Protein AF-A0A443S5H2-F1 (afdb_monomer_lite)

Radius of gyration: 15.28 Å; chains: 1; bounding box: 41×26×32 Å

Foldseek 3Di:
DDQPDPPDDFQDFDWDDDPNDTDRQWTQHADDSPDPPGDGDTDGCVVCPVVVCVVPVVDDDDDD

pLDDT: mean 86.87, std 13.71, range [41.5, 98.19]

InterPro domains:
  IPR009003 Peptidase S1, PA clan [SSF50494] (10-56)

Secondary structure (DSSP, 8-state):
------SSPTT-EEEEEETTEEEEEEEEEE--SS-TTSPPEEEEGGGGHHHHHHH-TT------

Organism: NCBI:txid299467

Sequence (64 aa):
MKVPQDPLPSGAILMANNNGKFSAIGLKSFASKKNKTIPVVFTKVDNYITWIKENTVDGQYCDN

Structure (mmCIF, N/CA/C/O backbone):
data_AF-A0A443S5H2-F1
#
_entry.id   AF-A0A443S5H2-F1
#
loop_
_atom_site.group_PDB
_atom_site.id
_atom_site.type_symbol
_atom_site.label_atom_id
_atom_site.label_alt_id
_atom_si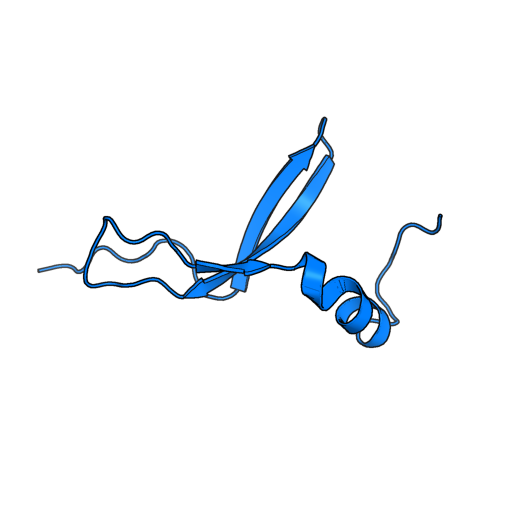te.label_comp_id
_atom_site.label_asym_id
_atom_site.label_entity_id
_atom_site.label_seq_id
_atom_site.pdbx_PDB_ins_code
_atom_site.Cartn_x
_atom_site.Cartn_y
_atom_site.Cartn_z
_atom_site.occupancy
_atom_site.B_iso_or_equiv
_atom_site.auth_seq_id
_atom_site.auth_comp_id
_atom_site.auth_asym_id
_atom_site.auth_atom_id
_atom_site.pdbx_PDB_model_num
ATOM 1 N N . MET A 1 1 ? 25.161 -13.645 -15.465 1.00 41.50 1 MET A N 1
ATOM 2 C CA . MET A 1 1 ? 24.764 -12.249 -15.170 1.00 41.50 1 MET A CA 1
ATOM 3 C C . MET A 1 1 ? 23.663 -12.291 -14.114 1.00 41.50 1 MET A C 1
ATOM 5 O O . MET A 1 1 ? 22.620 -12.874 -14.381 1.00 41.50 1 MET A O 1
ATOM 9 N N . LYS A 1 2 ? 23.903 -11.806 -12.889 1.00 44.53 2 LYS A N 1
ATOM 10 C CA . LYS A 1 2 ? 22.890 -11.819 -11.819 1.00 44.53 2 LYS A CA 1
ATOM 11 C C . LYS A 1 2 ? 21.935 -10.653 -12.092 1.00 44.53 2 LYS A C 1
ATOM 13 O O . LYS A 1 2 ? 22.365 -9.504 -12.048 1.00 44.53 2 LYS A O 1
ATOM 18 N N . VAL A 1 3 ? 20.685 -10.941 -12.457 1.00 56.28 3 VAL A N 1
ATOM 19 C CA . VAL A 1 3 ? 19.651 -9.901 -12.584 1.00 56.28 3 VAL A CA 1
ATOM 20 C C . VAL A 1 3 ? 19.580 -9.181 -11.234 1.00 56.28 3 VAL A C 1
ATOM 22 O O . VAL A 1 3 ? 19.495 -9.881 -10.220 1.00 56.28 3 VAL A O 1
ATOM 25 N N . PRO A 1 4 ? 19.658 -7.836 -11.178 1.00 55.09 4 PRO A N 1
ATOM 26 C CA . PRO A 1 4 ? 19.427 -7.107 -9.939 1.00 55.09 4 PRO A CA 1
ATOM 27 C C . PRO A 1 4 ? 18.068 -7.544 -9.404 1.00 55.09 4 PRO A C 1
ATOM 29 O O . PRO A 1 4 ? 17.049 -7.345 -10.068 1.00 55.09 4 PRO A O 1
ATOM 32 N N . GLN A 1 5 ? 18.064 -8.246 -8.274 1.00 57.66 5 GLN A N 1
ATOM 33 C CA . GLN A 1 5 ? 16.808 -8.646 -7.671 1.00 57.66 5 GLN A CA 1
ATOM 34 C C . GLN A 1 5 ? 16.152 -7.388 -7.122 1.00 57.66 5 GLN A C 1
ATOM 36 O O . GLN A 1 5 ? 16.781 -6.617 -6.401 1.00 57.66 5 GLN A O 1
ATOM 41 N N . ASP A 1 6 ? 14.909 -7.169 -7.536 1.00 67.94 6 ASP A N 1
ATOM 42 C CA . ASP A 1 6 ? 14.043 -6.171 -6.933 1.00 67.94 6 ASP A CA 1
ATOM 43 C C . ASP A 1 6 ? 13.912 -6.515 -5.440 1.00 67.94 6 ASP A C 1
ATOM 45 O O . ASP A 1 6 ? 13.455 -7.619 -5.126 1.00 67.94 6 ASP A O 1
ATOM 49 N N . PRO A 1 7 ? 14.382 -5.646 -4.528 1.00 74.44 7 PRO A N 1
ATOM 50 C CA . PRO A 1 7 ? 14.525 -5.993 -3.119 1.00 74.44 7 PRO A CA 1
ATOM 51 C C . PRO A 1 7 ? 13.179 -6.164 -2.407 1.00 74.44 7 PRO A C 1
ATOM 53 O O . PRO A 1 7 ? 13.143 -6.708 -1.307 1.00 74.44 7 PRO A O 1
ATOM 56 N N . LEU A 1 8 ? 12.077 -5.705 -3.007 1.00 84.12 8 LEU A N 1
ATOM 57 C CA . LEU A 1 8 ? 10.759 -5.751 -2.390 1.00 84.12 8 LEU A CA 1
ATOM 58 C C . LEU A 1 8 ? 9.914 -6.879 -2.999 1.00 84.12 8 LEU A C 1
ATOM 60 O O . LEU A 1 8 ? 9.800 -6.957 -4.223 1.00 84.12 8 LEU A O 1
ATOM 64 N N . PRO A 1 9 ? 9.268 -7.743 -2.202 1.00 90.06 9 PRO A N 1
ATOM 65 C CA . PRO A 1 9 ? 8.277 -8.685 -2.720 1.00 90.06 9 PRO A CA 1
ATOM 66 C C . PRO A 1 9 ? 6.987 -7.962 -3.148 1.00 90.06 9 PRO A C 1
ATOM 68 O O . PRO A 1 9 ? 6.723 -6.831 -2.737 1.00 90.06 9 PRO A O 1
ATOM 71 N N . SER A 1 10 ? 6.163 -8.606 -3.981 1.00 92.94 10 SER A N 1
ATOM 72 C CA . SER A 1 10 ? 4.795 -8.126 -4.238 1.00 92.94 10 SER A CA 1
ATOM 73 C C . SER A 1 10 ? 4.015 -8.028 -2.926 1.00 92.94 10 SER A C 1
ATOM 75 O O . SER A 1 10 ? 4.167 -8.875 -2.050 1.00 92.94 10 SER A O 1
ATOM 77 N N . GLY A 1 11 ? 3.213 -6.974 -2.781 1.00 94.44 11 GLY A N 1
ATOM 78 C CA . GLY A 1 11 ? 2.504 -6.663 -1.538 1.00 94.44 11 GLY A CA 1
ATOM 79 C C . GLY A 1 11 ? 3.330 -5.903 -0.493 1.00 94.44 11 GLY A C 1
ATOM 80 O O . GLY A 1 11 ? 2.772 -5.515 0.527 1.00 94.44 11 GLY A O 1
ATOM 81 N N . ALA A 1 12 ? 4.621 -5.629 -0.730 1.00 95.81 12 ALA A N 1
ATOM 82 C CA . ALA A 1 12 ? 5.407 -4.775 0.165 1.00 95.81 12 ALA A CA 1
ATOM 83 C C . ALA A 1 12 ? 4.773 -3.381 0.317 1.00 95.81 12 ALA A C 1
ATOM 85 O O . ALA A 1 12 ? 4.316 -2.789 -0.663 1.00 95.81 12 ALA A O 1
ATOM 86 N N . ILE A 1 13 ? 4.766 -2.854 1.542 1.00 96.56 13 ILE A N 1
ATOM 87 C CA . ILE A 1 13 ? 4.063 -1.613 1.876 1.00 96.56 13 ILE A CA 1
ATOM 88 C C . ILE A 1 13 ? 4.954 -0.403 1.588 1.00 96.56 13 ILE A C 1
ATOM 90 O O . ILE A 1 13 ? 6.091 -0.323 2.051 1.00 96.56 13 ILE A O 1
ATOM 94 N N . LEU A 1 14 ? 4.402 0.573 0.871 1.00 96.50 14 LEU A N 1
ATOM 95 C CA . LEU A 1 14 ? 4.922 1.932 0.806 1.00 96.50 14 LEU A CA 1
ATOM 96 C C . LEU A 1 14 ? 4.263 2.757 1.914 1.00 96.50 14 LEU A C 1
ATOM 98 O O . LEU A 1 14 ? 3.056 3.008 1.871 1.00 96.50 14 LEU A O 1
ATOM 102 N N . MET A 1 15 ? 5.053 3.169 2.905 1.00 96.44 15 MET A N 1
ATOM 103 C CA . MET A 1 15 ? 4.582 3.989 4.021 1.00 96.44 15 MET A CA 1
ATOM 104 C C . MET A 1 15 ? 4.887 5.469 3.783 1.00 96.44 15 MET A C 1
ATOM 106 O O . MET A 1 15 ? 6.015 5.824 3.444 1.00 96.44 15 MET A O 1
ATOM 110 N N . ALA A 1 16 ? 3.902 6.334 4.014 1.00 96.06 16 ALA A N 1
ATOM 111 C CA . ALA A 1 16 ? 4.099 7.774 4.116 1.00 96.06 16 ALA A CA 1
ATOM 112 C C . ALA A 1 16 ? 4.157 8.181 5.587 1.00 96.06 16 ALA A C 1
ATOM 114 O O . ALA A 1 16 ? 3.323 7.748 6.378 1.00 96.06 16 ALA A O 1
ATOM 115 N N . ASN A 1 17 ? 5.123 9.026 5.941 1.00 96.12 17 ASN A N 1
ATOM 116 C CA . ASN A 1 17 ? 5.197 9.649 7.256 1.00 96.12 17 ASN A CA 1
ATOM 117 C C . ASN A 1 17 ? 4.571 11.045 7.183 1.00 96.12 17 ASN A C 1
ATOM 119 O O . ASN A 1 17 ? 5.055 11.898 6.441 1.00 96.12 17 ASN A O 1
ATOM 123 N N . ASN A 1 18 ? 3.527 11.276 7.970 1.00 94.75 18 ASN A N 1
ATOM 124 C CA . ASN A 1 18 ? 2.950 12.591 8.193 1.00 94.75 18 ASN A CA 1
ATOM 125 C C . ASN A 1 18 ? 3.048 12.932 9.685 1.00 94.75 18 ASN A C 1
ATOM 127 O O . ASN A 1 18 ? 2.264 12.436 10.495 1.00 94.75 18 ASN A O 1
ATOM 131 N N . ASN A 1 19 ? 4.033 13.758 10.053 1.00 94.81 19 ASN A N 1
ATOM 132 C CA . ASN A 1 19 ? 4.266 14.217 11.429 1.00 94.81 19 ASN A CA 1
ATOM 133 C C . ASN A 1 19 ? 4.368 13.080 12.467 1.00 94.81 19 ASN A C 1
ATOM 135 O O . ASN A 1 19 ? 3.783 13.149 13.545 1.00 94.81 19 ASN A O 1
ATOM 139 N N . GLY A 1 20 ? 5.091 12.009 12.134 1.00 94.06 20 GLY A N 1
ATOM 140 C CA . GLY A 1 20 ? 5.294 10.850 13.007 1.00 94.06 20 GLY A CA 1
ATOM 141 C C . GLY A 1 20 ? 4.194 9.792 12.914 1.00 94.06 20 GLY A C 1
ATOM 142 O O . GLY A 1 20 ? 4.337 8.719 13.497 1.00 94.06 20 GLY A O 1
ATOM 143 N N . LYS A 1 21 ? 3.119 10.049 12.159 1.00 92.25 21 LYS A N 1
ATOM 144 C CA . LYS A 1 21 ? 2.094 9.051 11.838 1.00 92.25 21 LYS A CA 1
ATOM 145 C C . LYS A 1 21 ? 2.422 8.395 10.502 1.00 92.25 21 LYS A C 1
ATOM 147 O O . LYS A 1 21 ? 2.516 9.076 9.482 1.00 92.25 21 LYS A O 1
ATOM 152 N N . PHE A 1 22 ? 2.586 7.076 10.513 1.00 93.94 22 PHE A N 1
ATOM 153 C CA . PHE A 1 22 ? 2.847 6.295 9.308 1.00 93.94 22 PHE A CA 1
ATOM 154 C C . PHE A 1 22 ? 1.544 5.738 8.733 1.00 93.94 22 PHE A C 1
ATOM 156 O O . PHE A 1 22 ? 0.796 5.066 9.439 1.00 93.94 22 PHE A O 1
ATOM 163 N N . SER A 1 23 ? 1.308 5.979 7.445 1.00 94.12 23 SER A N 1
ATOM 164 C CA . SER A 1 23 ? 0.155 5.457 6.706 1.00 94.12 23 SER A CA 1
ATOM 165 C C . SER A 1 23 ? 0.611 4.590 5.539 1.00 94.12 23 SER A C 1
ATOM 167 O O . SER A 1 23 ? 1.519 4.971 4.798 1.00 94.12 23 SER A O 1
ATOM 169 N N . ALA A 1 24 ? -0.036 3.441 5.339 1.00 95.50 24 ALA A N 1
ATOM 170 C CA . ALA A 1 24 ? 0.176 2.597 4.167 1.00 95.50 24 ALA A CA 1
ATOM 171 C C . ALA A 1 24 ? -0.493 3.232 2.937 1.00 95.50 24 ALA A C 1
ATOM 173 O O . ALA A 1 24 ? -1.702 3.124 2.760 1.00 95.50 24 ALA A O 1
ATOM 174 N N . ILE A 1 25 ? 0.291 3.901 2.090 1.00 97.12 25 ILE A N 1
ATOM 175 C CA . ILE A 1 25 ? -0.216 4.612 0.901 1.00 97.12 25 ILE A CA 1
ATOM 176 C C . ILE A 1 25 ? -0.125 3.777 -0.381 1.00 97.12 25 ILE A C 1
ATOM 178 O O . ILE A 1 25 ? -0.760 4.093 -1.389 1.00 97.12 25 ILE A O 1
ATOM 182 N N . GLY A 1 26 ? 0.665 2.703 -0.362 1.00 97.75 26 GLY A N 1
ATOM 183 C CA . GLY A 1 26 ? 0.865 1.859 -1.529 1.00 97.75 26 GLY A CA 1
ATOM 184 C C . GLY A 1 26 ? 1.187 0.415 -1.183 1.00 97.75 26 GLY A C 1
ATOM 185 O O . GLY A 1 26 ? 1.822 0.135 -0.170 1.00 97.75 26 GLY A O 1
ATOM 186 N N . LEU A 1 27 ? 0.797 -0.496 -2.070 1.00 97.69 27 LEU A N 1
ATOM 187 C CA . LEU A 1 27 ? 1.250 -1.887 -2.066 1.00 97.69 27 LEU A CA 1
ATOM 188 C C . LEU A 1 27 ? 2.035 -2.145 -3.342 1.00 97.69 27 LEU A C 1
ATOM 190 O O . LEU A 1 27 ? 1.556 -1.829 -4.432 1.00 97.69 27 LEU A O 1
ATOM 194 N N . LYS A 1 28 ? 3.239 -2.705 -3.235 1.00 95.62 28 LYS A N 1
ATOM 195 C CA . LYS A 1 28 ? 4.071 -2.991 -4.402 1.00 95.62 28 LYS A CA 1
ATOM 196 C C . LYS A 1 28 ? 3.328 -3.953 -5.326 1.00 95.62 28 LYS A C 1
ATOM 198 O O . LYS A 1 28 ? 3.073 -5.098 -4.954 1.00 95.62 28 LYS A O 1
ATOM 203 N N . SER A 1 29 ? 3.006 -3.488 -6.527 1.00 95.25 29 SER A N 1
ATOM 204 C CA . SER A 1 29 ? 2.258 -4.261 -7.514 1.00 95.25 29 SER A CA 1
ATOM 205 C C . SER A 1 29 ? 3.231 -5.007 -8.422 1.00 95.25 29 SER A C 1
ATOM 207 O O . SER A 1 29 ? 3.378 -6.228 -8.331 1.00 95.25 29 SER A O 1
ATOM 209 N N . PHE A 1 30 ? 3.993 -4.264 -9.226 1.00 91.94 30 PHE A N 1
ATOM 210 C CA . PHE A 1 30 ? 4.970 -4.829 -10.147 1.00 91.94 30 PHE A CA 1
ATOM 211 C C . PHE A 1 30 ? 6.137 -3.872 -10.401 1.00 91.94 30 PHE A C 1
ATOM 213 O O . PHE A 1 30 ? 6.082 -2.678 -10.112 1.00 91.94 30 PHE A O 1
ATOM 220 N N . ALA A 1 31 ? 7.208 -4.418 -10.969 1.00 89.75 31 ALA A N 1
ATOM 221 C CA . ALA A 1 31 ? 8.358 -3.660 -11.434 1.00 89.75 31 ALA A CA 1
ATOM 222 C C . ALA A 1 31 ? 8.883 -4.264 -12.737 1.00 89.75 31 ALA A C 1
ATOM 224 O O . ALA A 1 31 ? 8.842 -5.483 -12.939 1.00 89.75 31 ALA A O 1
ATOM 225 N N . SER A 1 32 ? 9.409 -3.417 -13.619 1.00 84.75 32 SER A N 1
ATOM 226 C CA . SER A 1 32 ? 10.098 -3.890 -14.817 1.00 84.75 32 SER A CA 1
ATOM 227 C C . SER A 1 32 ? 11.513 -4.338 -14.466 1.00 84.75 32 SER A C 1
ATOM 229 O O . SER A 1 32 ? 12.328 -3.552 -13.996 1.00 84.75 32 SER A O 1
ATOM 231 N N . LYS A 1 33 ? 11.845 -5.599 -14.764 1.00 76.94 33 LYS A N 1
ATOM 232 C CA . LYS A 1 33 ? 13.209 -6.133 -14.583 1.00 76.94 33 LYS A CA 1
ATOM 233 C C . LYS A 1 33 ? 14.174 -5.729 -15.704 1.00 76.94 33 LYS A C 1
ATOM 235 O O . LYS A 1 33 ? 15.369 -5.990 -15.602 1.00 76.94 33 LYS A O 1
ATOM 240 N N . LYS A 1 34 ? 13.660 -5.147 -16.795 1.00 78.06 34 LYS A N 1
ATOM 241 C CA . LYS A 1 34 ? 14.442 -4.850 -18.007 1.00 78.06 34 LYS A CA 1
ATOM 242 C C . LYS A 1 34 ? 15.092 -3.471 -17.985 1.00 78.06 34 LYS A C 1
ATOM 244 O O . LYS A 1 34 ? 16.093 -3.281 -18.664 1.00 78.06 34 LYS A O 1
ATOM 249 N N . ASN A 1 35 ? 14.540 -2.518 -17.235 1.00 74.50 35 ASN A N 1
ATOM 250 C CA . ASN A 1 35 ? 15.026 -1.144 -17.241 1.00 74.50 35 ASN A CA 1
ATOM 251 C C . ASN A 1 35 ? 14.985 -0.530 -15.836 1.00 74.50 35 ASN A C 1
ATOM 253 O O . ASN A 1 35 ? 13.915 -0.402 -15.249 1.00 74.50 35 ASN A O 1
ATOM 257 N N .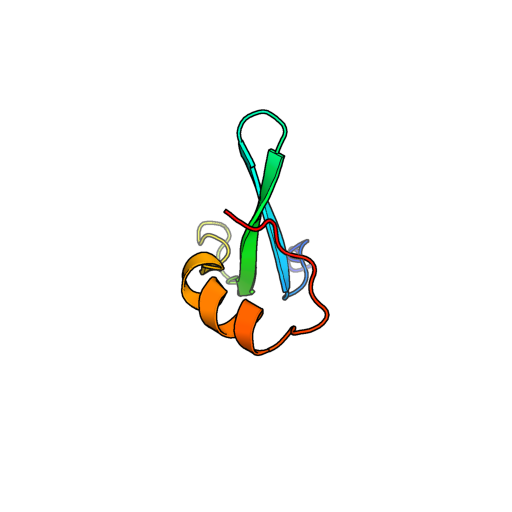 LYS A 1 36 ? 16.155 -0.114 -15.333 1.00 73.94 36 LYS A N 1
ATOM 258 C CA . LYS A 1 36 ? 16.317 0.534 -14.022 1.00 73.94 36 LYS A CA 1
ATOM 259 C C . LYS A 1 36 ? 15.758 1.961 -13.962 1.00 73.94 36 LYS A C 1
ATOM 261 O O . LYS A 1 36 ? 15.630 2.493 -12.869 1.00 73.94 36 LYS A O 1
ATOM 266 N N . THR A 1 37 ? 15.452 2.587 -15.100 1.00 84.94 37 THR A N 1
ATOM 267 C CA . THR A 1 37 ? 14.875 3.941 -15.140 1.00 84.94 37 THR A CA 1
ATOM 268 C C . THR A 1 37 ? 13.352 3.938 -15.037 1.00 84.94 37 THR A C 1
ATOM 270 O O . THR A 1 37 ? 12.756 5.002 -14.895 1.00 84.94 37 THR A O 1
ATOM 273 N N . ILE A 1 38 ? 12.710 2.767 -15.138 1.00 86.44 38 ILE A N 1
ATOM 274 C CA . ILE A 1 38 ? 11.263 2.645 -14.961 1.00 86.44 38 ILE A CA 1
ATOM 275 C C . ILE A 1 38 ? 10.981 2.521 -13.460 1.00 86.44 38 ILE A C 1
ATOM 277 O O . ILE A 1 38 ? 11.543 1.630 -12.818 1.00 86.44 38 ILE A O 1
ATOM 281 N N . PRO A 1 39 ? 10.120 3.381 -12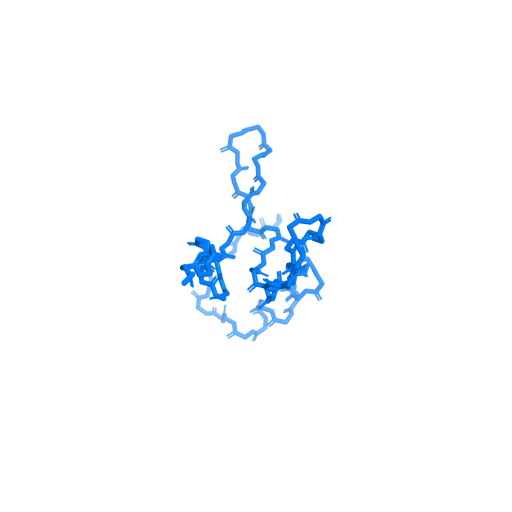.892 1.00 89.31 39 PRO A N 1
ATOM 282 C CA . PRO A 1 39 ? 9.788 3.313 -11.478 1.00 89.31 39 PRO A CA 1
ATOM 283 C C . PRO A 1 39 ? 9.040 2.018 -11.135 1.00 89.31 39 PRO A C 1
ATOM 285 O O . PRO A 1 39 ? 8.360 1.415 -11.969 1.00 89.31 39 PRO A O 1
ATOM 288 N N . VAL A 1 40 ? 9.144 1.609 -9.872 1.00 91.31 40 VAL A N 1
ATOM 289 C CA . VAL A 1 40 ? 8.309 0.541 -9.311 1.00 91.31 40 VAL A CA 1
ATOM 290 C C . VAL A 1 40 ? 6.868 1.038 -9.226 1.00 91.31 40 VAL A C 1
ATOM 292 O O . VAL A 1 40 ? 6.620 2.171 -8.812 1.00 91.31 40 VAL A O 1
ATOM 295 N N . VAL A 1 41 ? 5.915 0.190 -9.610 1.00 94.06 41 VAL A N 1
ATOM 296 C CA . VAL A 1 41 ? 4.492 0.526 -9.607 1.00 94.06 41 VAL A CA 1
ATOM 297 C C . VAL A 1 41 ? 3.841 -0.008 -8.338 1.00 94.06 41 VAL A C 1
ATOM 299 O O . VAL A 1 41 ? 3.962 -1.190 -8.001 1.00 94.06 41 VAL A O 1
ATOM 302 N N . PHE A 1 42 ? 3.116 0.871 -7.654 1.00 97.00 42 PHE A N 1
ATOM 303 C CA . PHE A 1 42 ? 2.367 0.561 -6.444 1.00 97.00 42 PHE A CA 1
ATOM 304 C C . PHE A 1 42 ? 0.869 0.706 -6.707 1.00 97.00 42 PHE A C 1
ATOM 306 O O . PHE A 1 42 ? 0.430 1.643 -7.374 1.00 97.00 42 PHE A O 1
ATOM 313 N N . THR A 1 43 ? 0.077 -0.206 -6.156 1.00 98.19 43 THR A N 1
ATOM 314 C CA . THR A 1 43 ? -1.370 -0.030 -6.033 1.00 98.19 43 THR A CA 1
ATOM 315 C C . THR A 1 43 ? -1.629 1.143 -5.097 1.00 98.19 43 THR A C 1
ATOM 317 O O . THR A 1 43 ? -1.132 1.130 -3.973 1.00 98.19 43 THR A O 1
ATOM 320 N N . LYS A 1 44 ? -2.407 2.138 -5.534 1.00 97.75 44 LYS A N 1
ATOM 321 C CA . LYS A 1 44 ? -2.811 3.278 -4.700 1.00 97.75 44 LYS A CA 1
ATOM 322 C C . LYS A 1 44 ? -3.868 2.830 -3.686 1.00 97.75 44 LYS A C 1
ATOM 324 O O 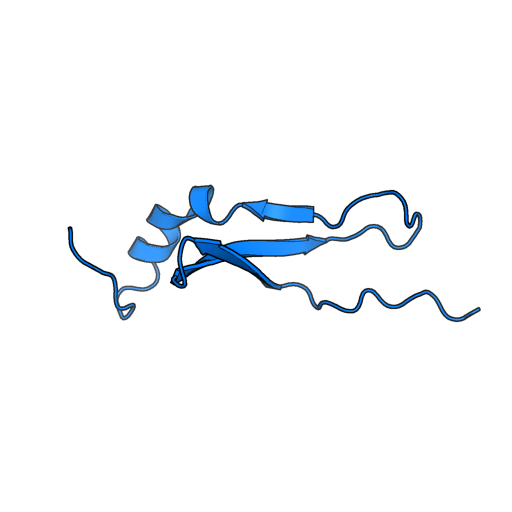. LYS A 1 44 ? -5.015 2.614 -4.072 1.00 97.75 44 LYS A O 1
ATOM 329 N N . VAL A 1 45 ? -3.475 2.682 -2.419 1.00 97.38 45 VAL A N 1
ATOM 330 C CA . VAL A 1 45 ? -4.328 2.119 -1.351 1.00 97.38 45 VAL A CA 1
ATOM 331 C C . VAL A 1 45 ? -5.585 2.958 -1.124 1.00 97.38 45 VAL A C 1
ATOM 333 O O . VAL A 1 45 ? -6.659 2.393 -0.936 1.00 97.38 45 VAL A O 1
ATOM 336 N N . ASP A 1 46 ? -5.484 4.282 -1.251 1.00 95.62 46 ASP A N 1
ATOM 337 C CA . ASP A 1 46 ? -6.602 5.218 -1.067 1.00 95.62 46 ASP A CA 1
ATOM 338 C C . ASP A 1 46 ? -7.840 4.866 -1.906 1.00 95.62 46 ASP A C 1
ATOM 340 O O . ASP A 1 46 ? -8.968 5.037 -1.451 1.00 95.62 46 ASP A O 1
ATOM 344 N N . ASN A 1 47 ? -7.643 4.322 -3.113 1.00 98.19 47 ASN A N 1
ATOM 345 C CA . ASN A 1 47 ? -8.743 3.945 -4.005 1.00 98.19 47 ASN A CA 1
ATOM 346 C C . ASN A 1 47 ? -9.552 2.737 -3.492 1.00 98.19 47 ASN A C 1
ATOM 348 O O . ASN A 1 47 ? -10.619 2.455 -4.029 1.00 98.19 47 ASN A O 1
ATOM 352 N N . TYR A 1 48 ? -9.049 2.016 -2.487 1.00 97.12 48 TYR A N 1
ATOM 353 C CA . TYR A 1 48 ? -9.623 0.771 -1.977 1.00 97.12 48 TYR A CA 1
ATOM 354 C 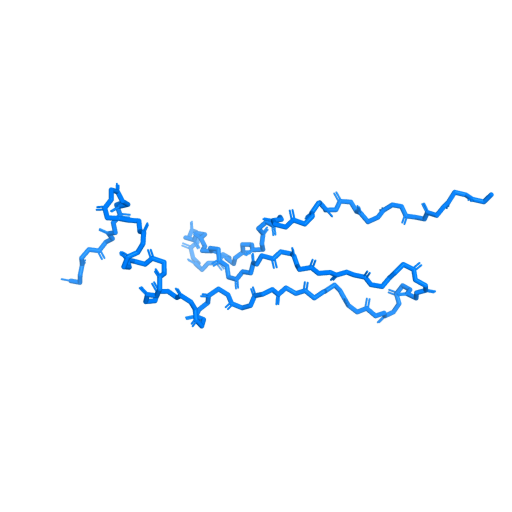C . TYR A 1 48 ? -10.032 0.854 -0.504 1.00 97.12 48 TYR A C 1
ATOM 356 O O . TYR A 1 48 ? -10.471 -0.151 0.043 1.00 97.12 48 TYR A O 1
ATOM 364 N N . ILE A 1 49 ? -9.926 2.015 0.154 1.00 93.88 49 ILE A N 1
ATOM 365 C CA . ILE A 1 49 ? -10.209 2.138 1.596 1.00 93.88 49 ILE A CA 1
ATOM 366 C C . ILE A 1 49 ? -11.624 1.669 1.947 1.00 93.88 49 ILE A C 1
ATOM 368 O O . ILE A 1 49 ? -11.788 0.946 2.926 1.00 93.88 49 ILE A O 1
ATOM 372 N N . THR A 1 50 ? -12.629 2.026 1.144 1.00 94.12 50 THR A N 1
ATOM 373 C CA . THR A 1 50 ? -14.011 1.559 1.345 1.00 94.12 50 THR A CA 1
ATOM 374 C C . THR A 1 50 ? -14.099 0.038 1.268 1.00 94.12 50 THR A C 1
ATOM 376 O O . THR A 1 50 ? -14.563 -0.590 2.212 1.00 94.12 50 THR A O 1
ATOM 379 N N . TRP A 1 51 ? -13.562 -0.556 0.197 1.00 96.06 51 TRP A N 1
ATOM 380 C CA . TRP A 1 51 ? -13.558 -2.009 0.016 1.00 96.06 51 TRP A CA 1
ATOM 381 C C . TRP A 1 51 ? -12.829 -2.728 1.157 1.00 96.06 51 TRP A C 1
ATOM 383 O O . TRP A 1 51 ? -13.320 -3.735 1.656 1.00 96.06 51 TRP A O 1
ATOM 393 N N . ILE A 1 52 ? -11.688 -2.196 1.609 1.00 94.62 52 ILE A N 1
ATOM 394 C CA . ILE A 1 52 ? -10.948 -2.750 2.748 1.00 94.62 52 ILE A CA 1
ATOM 395 C C . ILE A 1 52 ? -11.846 -2.750 3.990 1.00 94.62 52 ILE A C 1
ATOM 397 O O . ILE A 1 52 ? -12.033 -3.800 4.590 1.00 94.62 52 ILE A O 1
ATOM 401 N N . LYS A 1 53 ? -12.462 -1.612 4.336 1.00 92.12 53 LYS A N 1
ATOM 402 C CA . LYS A 1 53 ? -13.341 -1.497 5.513 1.00 92.12 53 LYS A CA 1
ATOM 403 C C . LYS A 1 53 ? -14.534 -2.453 5.473 1.00 92.12 53 LYS A C 1
ATOM 405 O O . LYS A 1 53 ? -14.888 -3.026 6.495 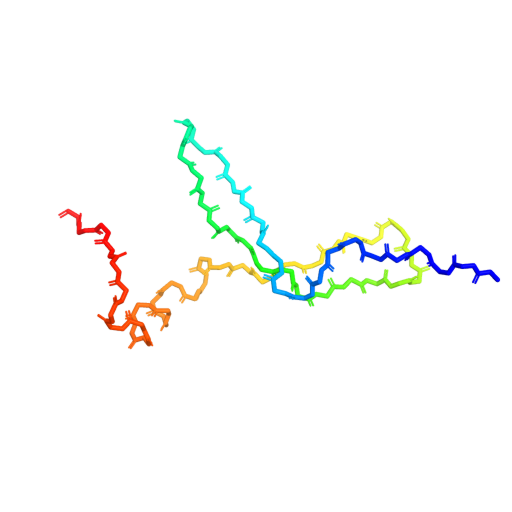1.00 92.12 53 LYS A O 1
ATOM 410 N N . GLU A 1 54 ? -15.124 -2.656 4.300 1.00 94.25 54 GLU A N 1
ATOM 411 C CA . GLU A 1 54 ? -16.246 -3.583 4.110 1.00 94.25 54 GLU A CA 1
ATOM 412 C C . GLU A 1 54 ? -15.837 -5.062 4.229 1.00 94.25 54 GLU A C 1
ATOM 414 O O . GLU A 1 54 ? -16.684 -5.904 4.521 1.00 94.25 54 GLU A O 1
ATOM 419 N N . ASN A 1 55 ? -14.557 -5.391 4.013 1.00 95.94 55 ASN A N 1
ATOM 420 C CA . ASN A 1 55 ? -14.057 -6.771 3.959 1.00 95.94 55 ASN A CA 1
ATOM 421 C C . ASN A 1 55 ? -13.144 -7.159 5.133 1.00 95.94 55 ASN A C 1
ATOM 423 O O . ASN A 1 55 ? -12.718 -8.309 5.215 1.00 95.94 55 ASN A O 1
ATOM 427 N N . THR A 1 56 ? -12.860 -6.242 6.056 1.00 93.88 56 THR A N 1
ATOM 428 C CA . THR A 1 56 ? -12.139 -6.527 7.306 1.00 93.88 56 THR A CA 1
ATOM 429 C C . THR A 1 56 ? -12.931 -5.970 8.483 1.00 93.88 56 THR A C 1
ATOM 431 O O . THR A 1 56 ? -12.557 -4.974 9.096 1.00 93.88 56 THR A O 1
ATOM 434 N N . VAL A 1 57 ? -14.072 -6.607 8.758 1.00 84.19 57 VAL A N 1
ATOM 435 C CA . VAL A 1 57 ? -15.036 -6.215 9.807 1.00 84.19 57 VAL A CA 1
ATOM 436 C C . VAL A 1 57 ? -14.424 -6.294 11.212 1.00 84.19 57 VAL A C 1
ATOM 438 O O . VAL A 1 57 ? -14.822 -5.566 12.114 1.00 84.19 57 VAL A O 1
ATOM 441 N N . ASP A 1 58 ? -13.436 -7.165 11.389 1.00 90.94 58 ASP A N 1
ATOM 442 C CA . ASP A 1 58 ? -12.610 -7.317 12.586 1.00 90.94 58 ASP A CA 1
ATOM 443 C C . ASP A 1 58 ? -11.441 -6.314 12.653 1.00 90.94 58 ASP A C 1
ATOM 445 O O . ASP A 1 58 ? -10.689 -6.291 13.629 1.00 90.94 58 ASP A O 1
ATOM 449 N N . GLY A 1 59 ? -11.281 -5.474 11.627 1.00 86.12 59 GLY A N 1
ATOM 450 C CA . GLY A 1 59 ? -10.294 -4.407 11.584 1.00 86.12 59 GLY A CA 1
ATOM 451 C C . GLY A 1 59 ? -10.620 -3.288 12.572 1.00 86.12 59 GLY A C 1
ATOM 452 O O . GLY A 1 59 ? -11.761 -2.850 12.699 1.00 86.12 59 GLY A O 1
ATOM 453 N N . GLN A 1 60 ? -9.594 -2.782 13.257 1.00 85.44 60 GLN A N 1
ATOM 454 C CA . GLN A 1 60 ? -9.738 -1.611 14.115 1.00 85.44 60 GLN A CA 1
ATOM 455 C C . GLN A 1 60 ? -9.514 -0.339 13.292 1.00 85.44 60 GLN A C 1
ATOM 457 O O . GLN A 1 60 ? -8.442 -0.137 12.714 1.00 85.44 60 GLN A O 1
ATOM 462 N N . TYR A 1 61 ? -10.515 0.534 13.261 1.00 83.50 61 TYR A N 1
ATOM 463 C CA . TYR A 1 61 ? -10.445 1.831 12.596 1.00 83.50 61 TYR A CA 1
ATOM 464 C C . TYR A 1 61 ? -10.596 2.943 13.622 1.00 83.50 61 TYR A C 1
ATOM 466 O O . TYR A 1 61 ? -11.292 2.785 14.621 1.00 83.50 61 TYR A O 1
ATOM 474 N N . CYS A 1 62 ? -9.945 4.077 13.378 1.00 72.69 62 CYS A N 1
ATOM 475 C CA . CYS A 1 62 ? -10.298 5.288 14.102 1.00 72.69 62 CYS A CA 1
ATOM 476 C C . CYS A 1 62 ? -11.674 5.743 13.608 1.00 72.69 62 CYS A C 1
ATOM 478 O O . CYS A 1 62 ? -11.836 5.977 12.405 1.00 72.69 62 CYS A O 1
ATOM 480 N N . ASP A 1 63 ? -12.632 5.866 14.521 1.00 69.81 63 ASP A N 1
ATOM 481 C CA . ASP A 1 63 ? -13.875 6.583 14.256 1.00 69.81 63 ASP A CA 1
ATOM 482 C C . ASP A 1 63 ? -13.595 8.094 14.199 1.00 69.81 63 ASP A C 1
ATOM 484 O O . ASP A 1 63 ? -12.641 8.579 14.819 1.00 69.81 63 ASP A O 1
ATOM 488 N N . ASN A 1 64 ? -14.383 8.812 13.390 1.00 55.62 64 ASN A N 1
ATOM 489 C CA . ASN A 1 64 ? -14.302 10.273 13.258 1.00 55.62 64 ASN A CA 1
ATOM 490 C C . ASN A 1 64 ? -14.777 10.986 14.525 1.00 55.62 64 ASN A C 1
ATOM 492 O O . ASN A 1 64 ? -15.833 10.580 15.060 1.00 55.62 64 ASN A O 1
#